Protein AF-A0A952I5L1-F1 (afdb_monomer_lite)

Foldseek 3Di:
DDDPDDPPAPQDWDDDPPDTDGDGDDDDDDDDPPPDDPVVLCVQPVPPPDVVVSLQSQLVVVCVVQVQAWDDDPQWIWGAAPVRDIDIDDADPVFQFDHKGWNDADPVQQWTWIWTDGPDDTWIWIARRHPRDIDTAQADWDADPVRQKIWGAHDDPDDPPGDGDIDIDGD

pLDDT: mean 84.55, std 15.31, range [37.19, 98.62]

Radius of gyration: 17.6 Å; chains: 1; bounding box: 40×46×44 Å

Secondary structure (DSSP, 8-state):
---S---S----EEE-SS-EEE-------PPPPSSS-HHHHHHHHTT---HHHHHHHHHHHHHHHHTTTEEEETTEEEEE-TTSPEEE----TTS---EEEEEEEETTTTEEEEEEE-SSSEEEEEEETTT--EEEESSEEEE-TTSS-EEEEE--SSS--S--EEEEE--

Structure (mmCIF, N/CA/C/O backbone):
data_AF-A0A952I5L1-F1
#
_entry.id   AF-A0A952I5L1-F1
#
loop_
_atom_site.group_PDB
_atom_site.id
_atom_site.type_symbol
_atom_site.label_atom_id
_atom_site.label_alt_id
_atom_site.label_comp_id
_atom_site.label_asym_id
_atom_site.label_entity_id
_atom_site.label_seq_id
_atom_site.pdbx_PDB_ins_code
_atom_site.Cartn_x
_atom_site.Cartn_y
_atom_site.Cartn_z
_atom_site.occupancy
_atom_site.B_iso_or_equiv
_atom_site.auth_seq_id
_atom_site.auth_comp_id
_atom_site.auth_asym_id
_atom_site.auth_atom_id
_atom_site.pdbx_PDB_model_num
ATOM 1 N N . MET A 1 1 ? 16.147 14.733 -24.340 1.00 44.88 1 MET A N 1
ATOM 2 C CA . MET A 1 1 ? 17.502 14.388 -23.858 1.00 44.88 1 MET A CA 1
ATOM 3 C C . MET A 1 1 ? 17.935 13.117 -24.586 1.00 44.88 1 MET A C 1
ATOM 5 O O . MET A 1 1 ? 17.220 12.127 -24.506 1.00 44.88 1 MET A O 1
ATOM 9 N N . LYS A 1 2 ? 18.994 13.163 -25.404 1.00 37.19 2 LYS A N 1
ATOM 10 C CA . LYS A 1 2 ? 19.463 11.999 -26.180 1.00 37.19 2 LYS A CA 1
ATOM 11 C C . LYS A 1 2 ? 20.204 11.069 -25.213 1.00 37.19 2 LYS A C 1
ATOM 13 O O . LYS A 1 2 ? 21.170 11.514 -24.599 1.00 37.19 2 LYS A O 1
ATOM 18 N N . ARG A 1 3 ? 19.748 9.825 -25.031 1.00 41.47 3 ARG A N 1
ATOM 19 C CA . ARG A 1 3 ? 20.517 8.832 -24.263 1.00 41.47 3 ARG A CA 1
ATOM 20 C C . ARG A 1 3 ? 21.828 8.580 -25.018 1.00 41.47 3 ARG A C 1
ATOM 22 O O . ARG A 1 3 ? 21.795 8.236 -26.194 1.00 41.47 3 ARG A O 1
ATOM 29 N N . LEU A 1 4 ? 22.963 8.830 -24.363 1.00 45.94 4 LEU A N 1
ATOM 30 C CA . LEU A 1 4 ? 24.313 8.671 -24.932 1.00 45.94 4 LEU A CA 1
ATOM 31 C C . LEU A 1 4 ? 24.735 7.198 -25.060 1.00 45.94 4 LEU A C 1
ATOM 33 O O . LEU A 1 4 ? 25.696 6.895 -25.758 1.00 45.94 4 LEU A O 1
ATOM 37 N N . VAL A 1 5 ? 23.997 6.292 -24.417 1.00 47.12 5 VAL A N 1
ATOM 38 C CA . VAL A 1 5 ? 24.179 4.843 -24.484 1.00 47.12 5 VAL A CA 1
ATOM 39 C C . VAL A 1 5 ? 22.793 4.210 -24.573 1.00 47.12 5 VAL A C 1
ATOM 41 O O . VAL A 1 5 ? 21.952 4.439 -23.701 1.00 47.12 5 VAL A O 1
ATOM 44 N N . GLU A 1 6 ? 22.548 3.421 -25.618 1.00 53.25 6 GLU A N 1
ATOM 45 C CA . GLU A 1 6 ? 21.465 2.439 -25.613 1.00 53.25 6 GLU A CA 1
ATOM 46 C C . GLU A 1 6 ? 22.073 1.090 -25.213 1.00 53.25 6 GLU A C 1
ATOM 48 O O . GLU A 1 6 ? 22.908 0.568 -25.955 1.00 53.25 6 GLU A O 1
ATOM 53 N N . PRO A 1 7 ? 21.745 0.533 -24.033 1.00 50.91 7 PRO A N 1
ATOM 54 C CA . PRO A 1 7 ? 22.222 -0.794 -23.673 1.00 50.91 7 PRO A CA 1
ATOM 55 C C . PRO A 1 7 ? 21.668 -1.809 -24.682 1.00 50.91 7 PRO A C 1
ATOM 57 O O . PRO A 1 7 ? 20.458 -2.008 -24.774 1.00 50.91 7 PRO A O 1
ATOM 60 N N . ALA A 1 8 ? 22.562 -2.426 -25.459 1.00 49.38 8 ALA A N 1
ATOM 61 C CA . ALA A 1 8 ? 22.203 -3.375 -26.515 1.00 49.38 8 ALA A CA 1
ATOM 62 C C . ALA A 1 8 ? 21.626 -4.694 -25.963 1.00 49.38 8 ALA A C 1
ATOM 64 O O . ALA A 1 8 ? 20.874 -5.375 -26.658 1.00 49.38 8 ALA A O 1
ATOM 65 N N . SER A 1 9 ? 21.920 -5.030 -24.703 1.00 48.03 9 SER A N 1
ATOM 66 C CA . SER A 1 9 ? 21.247 -6.083 -23.947 1.00 48.03 9 SER A CA 1
ATOM 67 C C . SER A 1 9 ? 21.186 -5.723 -22.461 1.00 48.03 9 SER A C 1
ATOM 69 O O . SER A 1 9 ? 22.122 -5.166 -21.889 1.00 48.03 9 SER A O 1
ATOM 71 N N . ILE A 1 10 ? 20.059 -6.043 -21.825 1.00 54.66 10 ILE A N 1
ATOM 72 C CA . ILE A 1 10 ? 20.023 -6.328 -20.390 1.00 54.66 10 ILE A CA 1
ATOM 73 C C . ILE A 1 10 ? 20.022 -7.853 -20.323 1.00 54.66 10 ILE A C 1
ATOM 75 O O . ILE A 1 10 ? 18.966 -8.475 -20.385 1.00 54.66 10 ILE A O 1
ATOM 79 N N . ASP A 1 11 ? 21.199 -8.477 -20.275 1.00 53.53 11 ASP A N 1
ATOM 80 C CA . ASP A 1 11 ? 21.329 -9.939 -20.166 1.00 53.53 11 ASP A CA 1
ATOM 81 C C . ASP A 1 11 ? 21.112 -10.416 -18.723 1.00 53.53 11 ASP A C 1
ATOM 83 O O . ASP A 1 11 ? 21.885 -11.185 -18.154 1.00 53.53 11 ASP A O 1
ATOM 87 N N . THR A 1 12 ? 20.035 -9.951 -18.091 1.00 66.19 12 THR A N 1
ATOM 88 C CA . THR A 1 12 ? 19.646 -10.414 -16.761 1.00 66.19 12 THR A CA 1
ATOM 89 C C . THR A 1 12 ? 18.564 -11.471 -16.916 1.00 66.19 12 THR A C 1
ATOM 91 O O . THR A 1 12 ? 17.363 -11.189 -16.915 1.00 66.19 12 THR A O 1
ATOM 94 N N . ILE A 1 13 ? 19.019 -12.712 -17.090 1.00 68.88 13 ILE A N 1
ATOM 95 C CA . ILE A 1 13 ? 18.188 -13.903 -16.935 1.00 68.88 13 ILE A CA 1
ATOM 96 C C . ILE A 1 13 ? 18.305 -14.353 -15.481 1.00 68.88 13 ILE A C 1
ATOM 98 O O . ILE A 1 13 ? 19.354 -14.824 -15.049 1.00 68.88 13 ILE A O 1
ATOM 102 N N . LEU A 1 14 ? 17.213 -14.247 -14.734 1.00 71.88 14 LEU A N 1
ATOM 103 C CA . LEU A 1 14 ? 17.124 -14.744 -13.366 1.00 71.88 14 LEU A CA 1
ATOM 104 C C . LEU A 1 14 ? 16.490 -16.125 -13.412 1.00 71.88 14 LEU A C 1
ATOM 106 O O . LEU A 1 14 ? 15.322 -16.275 -13.782 1.00 71.88 14 LEU A O 1
ATOM 110 N N . ARG A 1 15 ? 17.276 -17.140 -13.063 1.00 73.94 15 ARG A N 1
ATOM 111 C CA . ARG A 1 15 ? 16.816 -18.526 -13.010 1.00 73.94 15 ARG A CA 1
ATOM 112 C C . ARG A 1 15 ? 16.450 -18.876 -11.576 1.00 73.94 15 ARG A C 1
ATOM 114 O O . ARG A 1 15 ? 17.301 -18.869 -10.694 1.00 73.94 15 ARG A O 1
ATOM 121 N N . PHE A 1 16 ? 15.184 -19.198 -11.376 1.00 71.50 16 PHE A N 1
ATOM 122 C CA . PHE A 1 16 ? 14.660 -19.815 -10.166 1.00 71.50 16 PHE A CA 1
ATOM 123 C C . PHE A 1 16 ? 14.500 -21.318 -10.414 1.00 71.50 16 PHE A C 1
ATOM 125 O O . PHE A 1 16 ? 14.627 -21.787 -11.547 1.00 71.50 16 PHE A O 1
ATOM 132 N N . LYS A 1 17 ? 14.217 -22.085 -9.358 1.00 74.19 17 LYS A N 1
ATOM 133 C CA . LYS A 1 17 ? 14.076 -23.549 -9.434 1.00 74.19 17 LYS A CA 1
ATOM 134 C C . LYS A 1 17 ? 13.031 -23.996 -10.470 1.00 74.19 17 LYS A C 1
ATOM 136 O O . LYS A 1 17 ? 13.208 -25.029 -11.102 1.00 74.19 17 LYS A O 1
ATOM 141 N N . ASP A 1 18 ? 11.967 -23.218 -10.635 1.00 80.25 18 ASP A N 1
ATOM 142 C CA . ASP A 1 18 ? 10.781 -23.531 -11.437 1.00 80.25 18 ASP A CA 1
ATOM 143 C C . ASP A 1 18 ? 10.452 -22.467 -12.501 1.00 80.25 18 ASP A C 1
ATOM 145 O O . ASP A 1 18 ? 9.590 -22.686 -13.350 1.00 80.25 18 ASP A O 1
ATOM 149 N N . LYS A 1 19 ? 11.113 -21.302 -12.475 1.00 73.81 19 LYS A N 1
ATOM 150 C CA . LYS A 1 19 ? 10.777 -20.152 -13.330 1.00 73.81 19 LYS A CA 1
ATOM 151 C C . LYS A 1 19 ? 12.025 -19.441 -13.839 1.00 73.81 19 LYS A C 1
ATOM 153 O O . LYS A 1 19 ? 13.074 -19.441 -13.205 1.00 73.81 19 LY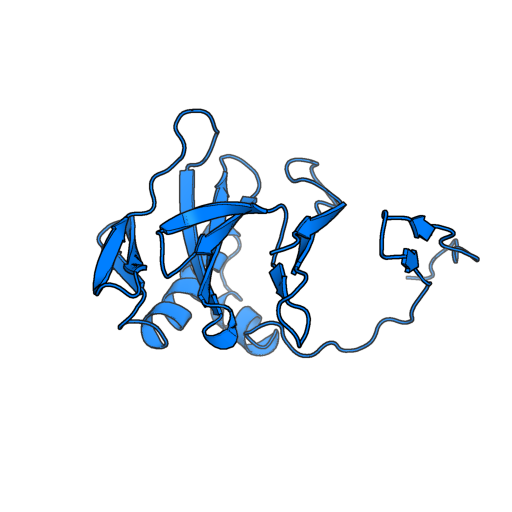S A O 1
ATOM 158 N N . THR A 1 20 ? 11.896 -18.776 -14.982 1.00 78.12 20 THR A N 1
ATOM 159 C CA . THR A 1 20 ? 12.928 -17.885 -15.522 1.00 78.12 20 THR A CA 1
ATOM 160 C C . THR A 1 20 ? 12.324 -16.504 -15.743 1.00 78.12 20 THR A C 1
ATOM 162 O O . THR A 1 20 ? 11.288 -16.391 -16.392 1.00 78.12 20 THR A O 1
ATOM 165 N N . ILE A 1 21 ? 12.958 -15.461 -15.206 1.00 76.19 21 ILE A N 1
ATOM 166 C CA . ILE A 1 21 ? 12.625 -14.064 -15.509 1.00 76.19 21 ILE A CA 1
ATOM 167 C C . ILE A 1 21 ? 13.683 -13.547 -16.473 1.00 76.19 21 ILE A C 1
ATOM 169 O O . ILE A 1 21 ? 14.875 -13.675 -16.205 1.00 76.19 21 ILE A O 1
ATOM 173 N N . GLN A 1 22 ? 13.252 -12.966 -17.587 1.00 77.88 22 GLN A N 1
ATOM 174 C CA . GLN A 1 22 ? 14.140 -12.324 -18.547 1.00 77.88 22 GLN A CA 1
ATOM 175 C C . GLN A 1 22 ? 13.775 -10.848 -18.638 1.00 77.88 22 GLN A C 1
ATOM 177 O O . GLN A 1 22 ? 12.670 -10.508 -19.060 1.00 77.88 22 GLN A O 1
ATOM 182 N N . LEU A 1 23 ? 14.712 -9.979 -18.268 1.00 75.50 23 LEU A N 1
ATOM 183 C CA . LEU A 1 23 ? 14.582 -8.552 -18.528 1.00 75.50 23 LEU A CA 1
ATOM 184 C C . LEU A 1 23 ? 14.945 -8.288 -19.992 1.00 75.50 23 LEU A C 1
ATOM 186 O O . LEU A 1 23 ? 15.924 -8.826 -20.503 1.00 75.50 23 LEU A O 1
ATOM 190 N N . LYS A 1 24 ? 14.137 -7.491 -20.689 1.00 72.38 24 LYS A N 1
ATOM 191 C CA . LYS A 1 24 ? 14.402 -7.080 -22.072 1.00 72.38 24 LYS A CA 1
ATOM 192 C C . LYS A 1 24 ? 14.277 -5.566 -22.167 1.00 72.38 24 LYS A C 1
ATOM 194 O O . LYS A 1 24 ? 13.358 -5.019 -21.556 1.00 72.38 24 LYS A O 1
ATOM 199 N N . PRO A 1 25 ? 15.144 -4.889 -22.938 1.00 72.81 25 PRO A N 1
ATOM 200 C CA . PRO A 1 25 ? 14.909 -3.501 -23.292 1.00 72.81 25 PRO A CA 1
ATOM 201 C C . PRO A 1 25 ? 13.513 -3.356 -23.905 1.00 72.81 25 PRO A C 1
ATOM 203 O O . PRO A 1 25 ? 13.153 -4.084 -24.832 1.00 72.81 25 PRO A O 1
ATOM 206 N N . SER A 1 26 ? 12.728 -2.424 -23.383 1.00 70.75 26 SER A N 1
ATOM 207 C CA . SER A 1 26 ? 11.432 -2.054 -23.939 1.00 70.75 26 SER A CA 1
ATOM 208 C C . SER A 1 26 ? 11.413 -0.561 -24.242 1.00 70.75 26 SER A C 1
ATOM 210 O O . SER A 1 26 ? 12.122 0.240 -23.625 1.00 70.75 26 SER A O 1
ATOM 212 N N . LYS A 1 27 ? 10.607 -0.175 -25.235 1.00 74.12 27 LYS A N 1
ATOM 213 C CA . LYS A 1 27 ? 10.232 1.231 -25.394 1.00 74.12 27 LYS A CA 1
ATOM 214 C C . LYS A 1 27 ? 9.344 1.614 -24.214 1.00 74.12 27 LYS A C 1
ATOM 216 O O . LYS A 1 27 ? 8.599 0.773 -23.718 1.00 74.12 27 LYS A O 1
ATOM 221 N N . SER A 1 28 ? 9.404 2.879 -23.803 1.00 70.75 28 SER A N 1
ATOM 222 C CA . SER A 1 28 ? 8.400 3.418 -22.885 1.00 70.75 28 SER A CA 1
ATOM 223 C C . SER A 1 28 ? 7.025 3.199 -23.512 1.00 70.75 28 SER A C 1
ATOM 225 O O . SER A 1 28 ? 6.786 3.659 -24.629 1.00 70.75 28 SER A O 1
ATOM 227 N N . SER A 1 29 ? 6.166 2.466 -22.821 1.00 67.62 29 SER A N 1
ATOM 228 C CA . SER A 1 29 ? 4.756 2.309 -23.154 1.00 67.62 29 SER A CA 1
ATOM 229 C C . SER A 1 29 ? 3.926 2.966 -22.066 1.00 67.62 29 SER A C 1
ATOM 231 O O . SER A 1 29 ? 4.361 3.029 -20.913 1.00 67.62 29 SER A O 1
ATOM 233 N N . ASP A 1 30 ? 2.734 3.423 -22.427 1.00 62.41 30 ASP A N 1
ATOM 234 C CA . ASP A 1 30 ? 1.726 3.735 -21.425 1.00 62.41 30 ASP A CA 1
ATOM 235 C C . ASP A 1 30 ? 1.357 2.431 -20.714 1.00 62.41 30 ASP A C 1
ATOM 237 O O . ASP A 1 30 ? 1.131 1.397 -21.348 1.00 62.41 30 ASP A O 1
ATOM 241 N N . PHE A 1 31 ? 1.389 2.467 -19.389 1.00 66.06 31 PHE A N 1
ATOM 242 C CA . PHE A 1 31 ? 0.891 1.389 -18.550 1.00 66.06 31 PHE A CA 1
ATOM 243 C C . PHE A 1 31 ? -0.469 1.804 -18.019 1.00 66.06 31 PHE A C 1
ATOM 245 O O . PHE A 1 31 ? -0.678 2.986 -17.718 1.00 66.06 31 PHE A O 1
ATOM 252 N N . ASP A 1 32 ? -1.367 0.832 -17.870 1.00 67.88 32 ASP A N 1
ATOM 253 C CA . ASP A 1 32 ? -2.607 1.072 -17.150 1.00 67.88 32 ASP A CA 1
ATOM 254 C C . ASP A 1 32 ? -2.276 1.649 -15.769 1.00 67.88 32 ASP A C 1
ATOM 256 O O . ASP A 1 32 ? -1.316 1.208 -15.117 1.00 67.88 32 ASP A O 1
ATOM 260 N N . PRO A 1 33 ? -3.021 2.667 -15.313 1.00 71.50 33 PRO A N 1
ATOM 261 C CA . PRO A 1 33 ? -2.768 3.224 -14.006 1.00 71.50 33 PRO A CA 1
ATOM 262 C C . PRO A 1 33 ? -2.933 2.147 -12.942 1.00 71.50 33 PRO A C 1
ATOM 264 O O . PRO A 1 33 ? -3.928 1.433 -12.937 1.00 71.50 33 PRO A O 1
ATOM 267 N N . TYR A 1 34 ? -1.966 2.063 -12.030 1.00 80.00 34 TYR A 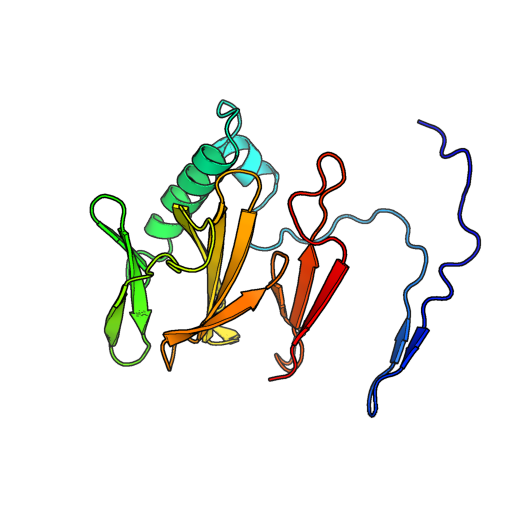N 1
ATOM 268 C CA . TYR A 1 34 ? -1.889 0.998 -11.031 1.00 80.00 34 TYR A CA 1
ATOM 269 C C . TYR A 1 34 ? -3.219 0.770 -10.287 1.00 80.00 34 TYR A C 1
ATOM 271 O O . TYR A 1 34 ? -3.828 -0.283 -10.417 1.00 80.00 34 TYR A O 1
ATOM 279 N N . HIS A 1 35 ? -3.696 1.770 -9.541 1.00 84.38 35 HIS A N 1
ATOM 280 C CA . HIS A 1 35 ? -5.058 1.775 -8.981 1.00 84.38 35 HIS A CA 1
ATOM 281 C C . HIS A 1 35 ? -5.721 3.166 -8.987 1.00 84.38 35 HIS A C 1
ATOM 283 O O . HIS A 1 35 ? -6.926 3.273 -8.759 1.00 84.38 35 HIS A O 1
ATOM 289 N N . LEU A 1 36 ? -4.960 4.232 -9.269 1.00 89.38 36 LEU A N 1
ATOM 290 C CA . LEU A 1 36 ? -5.447 5.587 -9.548 1.00 89.38 36 LEU A CA 1
ATOM 291 C C . LEU A 1 36 ? -4.741 6.113 -10.799 1.00 89.38 36 LEU A C 1
ATOM 293 O O . LEU A 1 36 ? -3.564 5.813 -11.005 1.00 89.38 36 LEU A O 1
ATOM 297 N N . SER A 1 37 ? -5.437 6.923 -11.602 1.00 89.25 37 SER A N 1
ATOM 298 C CA . SER A 1 37 ? -4.827 7.607 -12.745 1.00 89.25 37 SER A CA 1
ATOM 299 C C . SER A 1 37 ? -3.772 8.617 -12.294 1.00 89.25 37 SER A C 1
ATOM 301 O O . SER A 1 37 ? -3.907 9.252 -11.246 1.00 89.25 37 SER A O 1
ATOM 303 N N . ASN A 1 38 ? -2.732 8.808 -13.111 1.00 87.38 38 ASN A N 1
ATOM 304 C CA . ASN A 1 38 ? -1.732 9.850 -12.864 1.00 87.38 38 ASN A CA 1
ATOM 305 C C . ASN A 1 38 ? -2.376 11.243 -12.820 1.00 87.38 38 ASN A C 1
ATOM 307 O O . ASN A 1 38 ? -1.974 12.076 -12.018 1.00 87.38 38 ASN A O 1
ATOM 311 N N . GLU A 1 39 ? -3.409 11.481 -13.630 1.00 91.94 39 GLU A N 1
ATOM 312 C CA . GLU A 1 39 ? -4.196 12.719 -13.613 1.00 91.94 39 GLU A CA 1
ATOM 313 C C . GLU A 1 39 ? -4.851 12.960 -12.250 1.00 91.94 39 GLU A C 1
ATOM 315 O O . GLU A 1 39 ? -4.737 14.053 -11.698 1.00 91.94 39 GLU A O 1
ATOM 320 N N . LEU A 1 40 ? -5.477 11.930 -11.669 1.00 93.62 40 LEU A N 1
ATOM 321 C CA . LEU A 1 40 ? -6.092 12.025 -10.350 1.00 93.62 40 LEU A CA 1
ATOM 322 C C . LEU A 1 40 ? -5.038 12.209 -9.256 1.00 93.62 40 LEU A C 1
ATOM 324 O O . LEU A 1 40 ? -5.212 13.055 -8.384 1.00 93.62 40 LEU A O 1
ATOM 328 N N . ILE A 1 41 ? -3.932 11.462 -9.303 1.00 92.75 41 ILE A N 1
ATOM 329 C CA . ILE A 1 41 ? -2.826 11.631 -8.349 1.00 92.75 41 ILE A CA 1
ATOM 330 C C . ILE A 1 41 ? -2.285 13.063 -8.415 1.00 92.75 41 ILE A C 1
ATOM 332 O O . ILE A 1 41 ? -2.112 13.699 -7.375 1.00 92.75 41 ILE A O 1
ATOM 336 N N . ASN A 1 42 ? -2.059 13.592 -9.618 1.00 92.94 42 ASN A N 1
ATOM 337 C CA . ASN A 1 42 ? -1.592 14.960 -9.815 1.00 92.94 42 ASN A CA 1
ATOM 338 C C . ASN A 1 42 ? -2.599 15.964 -9.254 1.00 92.94 42 ASN A C 1
ATOM 340 O O . ASN A 1 42 ? -2.214 16.818 -8.467 1.00 92.94 42 ASN A O 1
ATOM 344 N N . PHE A 1 43 ? -3.887 15.811 -9.563 1.00 96.31 43 PHE A N 1
ATOM 345 C CA . PHE A 1 43 ? -4.942 16.665 -9.018 1.00 96.31 43 PHE A CA 1
ATOM 346 C C . PHE A 1 43 ? -4.968 16.663 -7.481 1.00 96.31 43 PHE A C 1
ATOM 348 O O . PHE A 1 43 ? -5.038 17.720 -6.859 1.00 96.31 43 PHE A O 1
ATOM 355 N N . LEU A 1 44 ? -4.857 15.489 -6.851 1.00 96.31 44 LEU A N 1
ATOM 356 C CA . LEU A 1 44 ? -4.862 15.357 -5.390 1.00 96.31 44 LEU A CA 1
ATOM 357 C C . LEU A 1 44 ? -3.610 15.946 -4.720 1.00 96.31 44 LEU A C 1
ATOM 359 O O . LEU A 1 44 ? -3.632 16.204 -3.517 1.00 96.31 44 LEU A O 1
ATOM 363 N N . THR A 1 45 ? -2.509 16.115 -5.459 1.00 96.44 45 THR A N 1
ATOM 364 C CA . THR A 1 45 ? -1.184 16.399 -4.879 1.00 96.44 45 THR A CA 1
ATOM 365 C C . THR A 1 45 ? -0.477 17.629 -5.451 1.00 96.44 45 THR A C 1
ATOM 367 O O . THR A 1 45 ? 0.632 17.932 -5.007 1.00 96.44 45 THR A O 1
ATOM 370 N N . GLN A 1 46 ? -1.105 18.349 -6.387 1.00 95.06 46 GLN A N 1
ATOM 371 C CA . GLN A 1 46 ? -0.509 19.447 -7.162 1.00 95.06 46 GLN A CA 1
ATOM 372 C C . GLN A 1 46 ? 0.129 20.550 -6.300 1.00 95.06 46 GLN A C 1
ATOM 374 O O . GLN A 1 46 ? 1.193 21.050 -6.649 1.00 95.06 46 GLN A O 1
ATOM 379 N N . ASP A 1 47 ? -0.466 20.866 -5.147 1.00 95.62 47 ASP A N 1
ATOM 380 C CA . ASP A 1 47 ? -0.037 21.963 -4.265 1.00 95.62 47 ASP A CA 1
ATOM 381 C C . ASP A 1 47 ? 0.759 21.468 -3.041 1.00 95.62 47 ASP A C 1
ATOM 383 O O . ASP A 1 47 ? 0.984 22.198 -2.073 1.00 95.62 47 ASP A O 1
ATOM 387 N N . ILE A 1 48 ? 1.171 20.198 -3.042 1.00 95.62 48 ILE A N 1
ATOM 388 C CA . ILE A 1 48 ? 1.828 19.554 -1.906 1.00 95.62 48 ILE A CA 1
ATOM 389 C C . ILE A 1 48 ? 3.263 19.212 -2.294 1.00 95.62 48 ILE A C 1
ATOM 391 O O . ILE A 1 48 ? 3.489 18.344 -3.121 1.00 95.62 48 ILE A O 1
ATOM 395 N N . ASN A 1 49 ? 4.258 19.815 -1.645 1.00 91.69 49 ASN A N 1
ATOM 396 C CA . ASN A 1 49 ? 5.666 19.497 -1.935 1.00 91.69 49 ASN A CA 1
ATOM 397 C C . ASN A 1 49 ? 6.214 18.329 -1.102 1.00 91.69 49 ASN A C 1
ATOM 399 O O . ASN A 1 49 ? 7.152 17.654 -1.512 1.00 91.69 49 ASN A O 1
ATOM 403 N N . ASN A 1 50 ? 5.623 18.055 0.061 1.00 92.38 50 ASN A N 1
ATOM 404 C CA . ASN A 1 50 ? 6.079 16.991 0.950 1.00 92.38 50 ASN A CA 1
ATOM 405 C C . ASN A 1 50 ? 5.454 15.636 0.566 1.00 92.38 50 ASN A C 1
ATOM 407 O O . ASN A 1 50 ? 4.232 15.497 0.570 1.00 92.38 50 ASN A O 1
ATOM 411 N N . VAL A 1 51 ? 6.286 14.630 0.276 1.00 89.94 51 VAL A N 1
ATOM 412 C CA . VAL A 1 51 ? 5.846 13.307 -0.215 1.00 89.94 51 VAL A CA 1
ATOM 413 C C . VAL A 1 51 ? 4.933 12.583 0.779 1.00 89.94 51 VAL A C 1
ATOM 415 O O . VAL A 1 51 ? 3.939 11.988 0.370 1.00 89.94 51 VAL A O 1
ATOM 418 N N . TYR A 1 52 ? 5.200 12.688 2.082 1.00 92.56 52 TYR A N 1
ATOM 419 C CA . TYR A 1 52 ? 4.319 12.115 3.101 1.00 92.56 52 TYR A CA 1
ATOM 420 C C . TYR A 1 52 ? 2.934 12.780 3.097 1.00 92.56 52 TYR A C 1
ATOM 422 O O . TYR A 1 52 ? 1.906 12.109 3.089 1.00 92.56 52 TYR A O 1
ATOM 430 N N . ARG A 1 53 ? 2.869 14.111 2.994 1.00 95.44 53 ARG A N 1
ATOM 431 C CA . ARG A 1 53 ? 1.584 14.814 2.854 1.00 95.44 53 ARG A CA 1
ATOM 432 C C . ARG A 1 53 ? 0.853 14.438 1.562 1.00 95.44 53 ARG A C 1
ATOM 434 O O . ARG A 1 53 ? -0.373 14.371 1.575 1.00 95.44 53 ARG A O 1
ATOM 441 N N . LYS A 1 54 ? 1.575 14.150 0.470 1.00 95.69 54 LYS A N 1
ATOM 442 C CA . LYS A 1 54 ? 0.966 13.612 -0.758 1.00 95.69 54 LYS A CA 1
ATOM 443 C C . LYS A 1 54 ? 0.319 12.253 -0.501 1.00 95.69 54 LYS A C 1
ATOM 445 O O . LYS A 1 54 ? -0.805 12.032 -0.943 1.00 95.69 54 LYS A O 1
ATOM 450 N N . SER A 1 55 ? 0.994 11.360 0.230 1.00 95.25 55 SER A N 1
ATOM 451 C CA . SER A 1 55 ? 0.438 10.037 0.532 1.00 95.25 55 SER A CA 1
ATOM 452 C C . SER A 1 55 ? -0.807 10.121 1.416 1.00 95.25 55 SER A C 1
ATOM 454 O O . SER A 1 55 ? -1.766 9.399 1.165 1.00 95.25 55 SER A O 1
ATOM 456 N N . LEU A 1 56 ? -0.858 11.059 2.367 1.00 96.81 56 LEU A N 1
ATOM 457 C CA . LEU A 1 56 ? -2.067 11.329 3.156 1.00 96.81 56 LEU A CA 1
ATOM 458 C C . LEU A 1 56 ? -3.224 11.892 2.313 1.00 96.81 56 LEU A C 1
ATOM 460 O O . LEU A 1 56 ? -4.379 11.545 2.549 1.00 96.81 56 LEU A O 1
ATOM 464 N N . ALA A 1 57 ? -2.945 12.737 1.315 1.00 97.19 57 ALA A N 1
ATOM 465 C CA . ALA A 1 57 ? -3.980 13.240 0.406 1.00 97.19 57 ALA A CA 1
ATOM 466 C C . ALA A 1 57 ? -4.587 12.112 -0.449 1.00 97.19 57 ALA A C 1
ATOM 468 O O . ALA A 1 57 ? -5.809 12.031 -0.600 1.00 97.19 57 ALA A O 1
ATOM 469 N N . ILE A 1 58 ? -3.739 11.208 -0.951 1.00 96.75 58 ILE A N 1
ATOM 470 C CA . ILE A 1 58 ? -4.165 9.996 -1.665 1.00 96.75 58 ILE A CA 1
ATOM 471 C C . ILE A 1 58 ? -4.984 9.093 -0.738 1.00 96.75 58 ILE A C 1
ATOM 473 O O . ILE A 1 58 ? -6.087 8.684 -1.100 1.00 96.75 58 ILE A O 1
ATOM 477 N N . GLU A 1 59 ? -4.500 8.834 0.476 1.00 97.69 59 GLU A N 1
ATOM 478 C CA . GLU A 1 59 ? -5.235 8.060 1.475 1.00 97.69 59 GLU A CA 1
ATOM 479 C C . GLU A 1 59 ? -6.615 8.670 1.748 1.00 97.69 59 GLU A C 1
ATOM 481 O O . GLU A 1 59 ? -7.604 7.948 1.765 1.00 97.69 59 GLU A O 1
ATOM 486 N N . GLY A 1 60 ? -6.721 9.990 1.914 1.00 97.56 60 GLY A N 1
ATOM 487 C CA . GLY A 1 60 ? -7.999 10.658 2.165 1.00 97.56 60 GLY A CA 1
ATOM 488 C C . GLY A 1 60 ? -9.035 10.426 1.059 1.00 97.56 60 GLY A C 1
ATOM 489 O O . GLY A 1 60 ? -10.231 10.328 1.341 1.00 97.56 60 GLY A O 1
ATOM 490 N N . TYR A 1 61 ? -8.596 10.294 -0.195 1.00 97.56 61 TYR A N 1
ATOM 491 C CA . TYR A 1 61 ? -9.459 9.854 -1.293 1.00 97.56 61 TYR A CA 1
ATOM 492 C C . TYR A 1 61 ? -9.855 8.378 -1.131 1.00 97.56 61 TYR A C 1
ATOM 494 O O . TYR A 1 61 ? -11.034 8.029 -1.218 1.00 97.56 61 TYR A O 1
ATOM 502 N N . GLN A 1 62 ? -8.890 7.516 -0.823 1.00 97.56 62 GLN A N 1
ATOM 503 C CA . GLN A 1 62 ? -9.097 6.073 -0.716 1.00 97.56 62 GLN A CA 1
ATOM 504 C C . GLN A 1 62 ? -9.947 5.673 0.494 1.00 97.56 62 GLN A C 1
ATOM 506 O O . GLN A 1 62 ? -10.763 4.765 0.381 1.00 97.56 62 GLN A O 1
ATOM 511 N N . LEU A 1 63 ? -9.863 6.384 1.618 1.00 97.62 63 LEU A N 1
ATOM 512 C CA . LEU A 1 63 ? -10.723 6.179 2.787 1.00 97.62 63 LEU A CA 1
ATOM 513 C C . LEU A 1 63 ? -12.200 6.439 2.469 1.00 97.62 63 LEU A C 1
ATOM 515 O O . LEU A 1 63 ? -13.069 5.785 3.034 1.00 97.62 63 LEU A O 1
ATOM 519 N N . LYS A 1 64 ? -12.512 7.339 1.527 1.00 97.44 64 LYS A N 1
ATOM 520 C CA . LYS A 1 64 ? -13.898 7.527 1.063 1.00 97.44 64 LYS A CA 1
ATOM 521 C C . LYS A 1 64 ? -14.387 6.317 0.268 1.00 97.44 64 LYS A C 1
ATOM 523 O O . LYS A 1 64 ? -15.545 5.937 0.394 1.00 97.44 64 LYS A O 1
ATOM 528 N N . LYS A 1 65 ? -13.504 5.704 -0.528 1.00 96.75 65 LYS A N 1
ATOM 529 C CA . LYS A 1 65 ? -13.803 4.511 -1.336 1.00 96.75 65 LYS A CA 1
ATOM 530 C C . LYS A 1 65 ? -13.872 3.232 -0.491 1.00 96.75 65 LYS A C 1
ATOM 532 O O . LYS A 1 65 ? -14.714 2.380 -0.744 1.00 96.75 65 LYS A O 1
ATOM 537 N N . PHE A 1 66 ? -13.014 3.113 0.519 1.00 98.06 66 PHE A N 1
ATOM 538 C CA . PHE A 1 66 ? -12.808 1.898 1.312 1.00 98.06 66 PHE A CA 1
ATOM 539 C C . PHE A 1 66 ? -13.178 2.061 2.794 1.00 98.06 66 PHE A C 1
ATOM 541 O O . PHE A 1 66 ? -12.727 1.277 3.625 1.00 98.06 66 PHE A O 1
ATOM 548 N N . GLY A 1 67 ? -14.012 3.041 3.150 1.00 97.06 67 GLY A N 1
ATOM 549 C CA . GLY A 1 67 ? -14.303 3.402 4.548 1.00 97.06 67 GLY A CA 1
ATOM 550 C C . GLY A 1 67 ? -14.923 2.292 5.407 1.00 97.06 67 GLY A C 1
ATOM 551 O O . GLY A 1 67 ? -14.868 2.344 6.632 1.00 97.06 67 GLY A O 1
ATOM 552 N N . THR A 1 68 ? -15.488 1.252 4.790 1.00 97.69 68 THR A N 1
ATOM 553 C CA . THR A 1 68 ? -15.984 0.055 5.495 1.00 97.69 68 THR A CA 1
ATOM 554 C C . THR A 1 68 ? -14.876 -0.930 5.878 1.00 97.69 68 THR A C 1
ATOM 556 O O . THR A 1 68 ? -15.099 -1.797 6.726 1.00 97.69 68 THR A O 1
ATOM 559 N N . ARG A 1 69 ? -13.696 -0.803 5.259 1.00 98.25 69 ARG A N 1
ATOM 560 C CA . ARG A 1 69 ? -12.520 -1.662 5.441 1.00 98.25 69 ARG A CA 1
ATOM 561 C C . ARG A 1 69 ? -11.331 -0.941 6.059 1.00 98.25 69 ARG A C 1
ATOM 563 O O . ARG A 1 69 ? -10.490 -1.600 6.651 1.00 98.25 69 ARG A O 1
ATOM 570 N N . VAL A 1 70 ? -11.229 0.375 5.925 1.00 98.44 70 VAL A N 1
ATOM 571 C CA . VAL A 1 70 ? -10.093 1.146 6.437 1.00 98.44 70 VAL A CA 1
ATOM 572 C C . VAL A 1 70 ? -10.602 2.425 7.074 1.00 98.44 70 VAL A C 1
ATOM 574 O O . VAL A 1 70 ? -11.478 3.093 6.527 1.00 98.44 70 VAL A O 1
ATOM 577 N N . LYS A 1 71 ? -10.038 2.779 8.225 1.00 98.00 71 LYS A N 1
ATOM 578 C CA . LYS A 1 71 ? -10.312 4.045 8.899 1.00 98.00 71 LYS A CA 1
ATOM 579 C C . LYS A 1 71 ? -9.034 4.620 9.490 1.00 98.00 71 LYS A C 1
ATOM 581 O O . LYS A 1 71 ? -8.126 3.885 9.875 1.00 98.00 71 LYS A O 1
ATOM 586 N N . ARG A 1 72 ? -8.996 5.944 9.589 1.00 97.50 72 ARG A N 1
ATOM 587 C CA . ARG A 1 72 ? -7.988 6.670 10.355 1.00 97.50 72 ARG A CA 1
ATOM 588 C C . ARG A 1 72 ? -8.658 7.322 11.551 1.00 97.50 72 ARG A C 1
ATOM 590 O O . ARG A 1 72 ? -9.658 8.016 11.386 1.00 97.50 72 ARG A O 1
ATOM 597 N N . GLU A 1 73 ? -8.091 7.115 12.729 1.00 95.75 73 GLU A N 1
ATOM 598 C CA . GLU A 1 73 ? -8.526 7.761 13.967 1.00 95.75 73 GLU A CA 1
ATOM 599 C C . GLU A 1 73 ? -7.313 8.461 14.579 1.00 95.75 73 GLU A C 1
ATOM 601 O O . GLU A 1 73 ? -6.265 7.852 14.785 1.00 95.75 73 GLU A O 1
ATOM 606 N N . ASN A 1 74 ? -7.424 9.772 14.806 1.00 88.38 74 ASN A N 1
ATOM 607 C CA . ASN A 1 74 ? -6.297 10.637 15.161 1.00 88.38 74 ASN A CA 1
ATOM 608 C C . ASN A 1 74 ? -5.149 10.523 14.136 1.00 88.38 74 ASN A C 1
ATOM 610 O O . ASN A 1 74 ? -5.261 11.045 13.028 1.00 88.38 74 ASN A O 1
ATOM 614 N N . ASN A 1 75 ? -4.068 9.820 14.480 1.00 89.12 75 ASN A N 1
ATOM 615 C CA . ASN A 1 75 ? -2.922 9.574 13.604 1.00 89.12 75 ASN A CA 1
ATOM 616 C C . ASN A 1 75 ? -2.667 8.075 13.360 1.00 89.12 75 ASN A C 1
ATOM 618 O O . ASN A 1 75 ? -1.647 7.698 12.789 1.00 89.12 75 ASN A O 1
ATOM 622 N N . GLU A 1 76 ? -3.600 7.220 13.767 1.00 95.12 76 GLU A N 1
ATOM 623 C CA . GLU A 1 76 ? -3.475 5.769 13.703 1.00 95.12 76 GLU A CA 1
ATOM 624 C C . GLU A 1 76 ? -4.322 5.218 12.557 1.00 95.12 76 GLU A C 1
ATOM 626 O O . GLU A 1 76 ? -5.440 5.677 12.301 1.00 95.12 76 GLU A O 1
ATOM 631 N N . LEU A 1 77 ? -3.767 4.240 11.844 1.00 98.19 77 LEU A N 1
ATOM 632 C CA . LEU A 1 77 ? -4.417 3.597 10.712 1.00 98.19 77 LEU A CA 1
ATOM 633 C C . LEU A 1 77 ? -4.938 2.226 11.139 1.00 98.19 77 LEU A C 1
ATOM 635 O O . LEU A 1 77 ? -4.178 1.390 11.630 1.00 98.19 77 LEU A O 1
ATOM 639 N N . PHE A 1 78 ? -6.226 1.995 10.910 1.00 98.56 78 PHE A N 1
ATOM 640 C CA . PHE A 1 78 ? -6.888 0.733 11.199 1.00 98.56 78 PHE A CA 1
ATOM 641 C C . PHE A 1 78 ? -7.419 0.127 9.908 1.00 98.56 78 PHE A C 1
ATOM 643 O O . PHE A 1 78 ? -8.085 0.798 9.116 1.00 98.56 78 PHE A O 1
ATOM 650 N N . ILE A 1 79 ? -7.174 -1.164 9.732 1.00 98.62 79 ILE A N 1
ATOM 651 C CA . ILE A 1 79 ? -7.748 -1.976 8.660 1.00 98.62 79 ILE A CA 1
ATOM 652 C C . ILE A 1 79 ? -8.689 -3.009 9.274 1.00 98.62 79 ILE A C 1
ATOM 654 O O . ILE A 1 79 ? -8.490 -3.455 10.402 1.00 98.62 79 ILE A O 1
ATOM 658 N N . LYS A 1 80 ? -9.725 -3.394 8.544 1.00 98.62 80 LYS A N 1
ATOM 659 C CA . LYS A 1 80 ? -10.671 -4.418 8.964 1.00 98.62 80 LYS A CA 1
ATOM 660 C C . LYS A 1 80 ? -10.217 -5.764 8.422 1.00 98.62 80 LYS A C 1
ATOM 662 O O . LYS A 1 80 ? -10.048 -5.912 7.212 1.00 98.62 80 LYS A O 1
ATOM 667 N N . LEU A 1 81 ? -10.007 -6.735 9.293 1.00 98.50 81 LEU A N 1
ATOM 668 C CA . LEU A 1 81 ? -9.752 -8.106 8.875 1.00 98.50 81 LEU A CA 1
ATOM 669 C C . LEU A 1 81 ? -11.059 -8.767 8.420 1.00 98.50 81 LEU A C 1
ATOM 671 O O . LEU A 1 81 ? -12.157 -8.280 8.707 1.00 98.50 81 LEU A O 1
ATOM 675 N N . ASP A 1 82 ? -10.948 -9.869 7.687 1.00 98.12 82 ASP A N 1
ATOM 676 C CA . ASP A 1 82 ? -12.101 -10.580 7.125 1.00 98.12 82 ASP A CA 1
ATOM 677 C C . ASP A 1 82 ? -12.986 -11.221 8.212 1.00 98.12 82 ASP A C 1
ATOM 679 O O . ASP A 1 82 ? -14.172 -11.454 7.985 1.00 98.12 82 ASP A O 1
ATOM 683 N N . ASP A 1 83 ? -12.449 -11.437 9.417 1.00 97.38 83 ASP A N 1
ATOM 684 C CA . ASP A 1 83 ? -13.215 -11.840 10.606 1.00 97.38 83 ASP A CA 1
ATOM 685 C C . ASP A 1 83 ? -14.039 -10.687 11.224 1.00 97.38 83 ASP A C 1
ATOM 687 O O . ASP A 1 83 ? -14.827 -10.892 12.147 1.00 97.38 83 ASP A O 1
ATOM 691 N N . GLY A 1 84 ? -13.881 -9.470 10.698 1.00 97.75 84 GLY A N 1
ATOM 692 C CA . GLY A 1 84 ? -14.567 -8.259 11.125 1.00 97.75 84 GLY A CA 1
ATOM 693 C C . GLY A 1 84 ? -13.831 -7.436 12.183 1.00 97.75 84 GLY A C 1
ATOM 694 O O . GLY A 1 84 ? -14.272 -6.314 12.458 1.00 97.75 84 GLY A O 1
ATOM 695 N N . ASN A 1 85 ? -12.725 -7.937 12.739 1.00 98.00 85 ASN A N 1
ATOM 696 C CA . ASN A 1 85 ? -11.931 -7.231 13.738 1.00 98.00 85 ASN A CA 1
ATOM 697 C C . ASN A 1 85 ? -11.145 -6.074 13.114 1.00 98.00 85 ASN A C 1
ATOM 699 O O . ASN A 1 85 ? -10.697 -6.131 11.969 1.00 98.00 85 ASN A O 1
ATOM 703 N N . TRP A 1 86 ? -10.954 -5.007 13.889 1.00 98.38 86 TRP A N 1
ATOM 704 C CA . TRP A 1 86 ? -10.091 -3.896 13.497 1.00 98.38 86 TRP A CA 1
ATOM 705 C C . TRP A 1 86 ? -8.657 -4.173 13.939 1.00 98.38 86 TRP A C 1
ATOM 707 O O . TRP A 1 86 ? -8.384 -4.318 15.128 1.00 98.38 86 TRP A O 1
ATOM 717 N N . PHE A 1 87 ? -7.746 -4.212 12.975 1.00 98.00 87 PHE A N 1
ATOM 718 C CA . PHE A 1 87 ? -6.314 -4.338 13.182 1.00 98.00 87 PHE A CA 1
ATOM 719 C C . PHE A 1 87 ? -5.655 -2.963 13.072 1.00 98.00 87 PHE A C 1
ATOM 721 O O . PHE A 1 87 ? -5.772 -2.286 12.048 1.00 98.00 87 PHE A O 1
ATOM 728 N N . GLN A 1 88 ? -4.967 -2.549 14.134 1.00 97.75 88 GLN A N 1
ATOM 729 C CA . GLN A 1 88 ? -4.215 -1.300 14.170 1.00 97.75 88 GLN A CA 1
ATOM 730 C C . GLN A 1 88 ? -2.803 -1.515 13.631 1.00 97.75 88 GLN A C 1
ATOM 732 O O . GLN A 1 88 ? -2.076 -2.385 14.110 1.00 97.75 88 GLN A O 1
ATOM 737 N N . LEU A 1 89 ? -2.385 -0.679 12.683 1.00 96.81 89 LEU A N 1
ATOM 738 C CA . LEU A 1 89 ? -1.005 -0.671 12.214 1.00 96.81 89 LEU A CA 1
ATOM 739 C C . LEU A 1 89 ? -0.109 0.071 13.204 1.00 96.81 89 LEU A C 1
ATOM 741 O O . LEU A 1 89 ? -0.253 1.277 13.402 1.00 96.81 89 LEU A O 1
ATOM 745 N N . GLN A 1 90 ? 0.822 -0.671 13.800 1.00 95.19 90 GLN A N 1
ATOM 746 C CA . GLN A 1 90 ? 1.847 -0.156 14.704 1.00 95.19 90 GLN A CA 1
ATOM 747 C C . GLN A 1 90 ? 3.148 0.102 13.946 1.00 95.19 90 GLN A C 1
ATOM 749 O O . GLN A 1 90 ? 3.516 -0.666 13.052 1.00 95.19 90 GLN A O 1
ATOM 754 N N . ASN A 1 91 ? 3.853 1.167 14.324 1.00 93.31 91 ASN A N 1
ATOM 755 C CA . ASN A 1 91 ? 5.229 1.392 13.880 1.00 93.31 91 ASN A CA 1
ATOM 756 C C . ASN A 1 91 ? 6.133 0.319 14.489 1.00 93.31 91 ASN A C 1
ATOM 758 O O . ASN A 1 91 ? 5.976 -0.039 15.657 1.00 93.31 91 ASN A O 1
ATOM 762 N N . ASN A 1 92 ? 7.076 -0.194 13.703 1.00 89.88 92 ASN A N 1
ATOM 763 C CA . ASN A 1 92 ? 8.080 -1.118 14.207 1.00 89.88 92 ASN A CA 1
ATOM 764 C C . ASN A 1 92 ? 9.141 -0.348 15.027 1.00 89.88 92 ASN A C 1
ATOM 766 O O . ASN A 1 92 ? 9.875 0.450 14.437 1.00 89.88 92 ASN A O 1
ATOM 770 N N . PRO A 1 93 ? 9.259 -0.587 16.352 1.00 87.31 93 PRO A N 1
ATOM 771 C CA . PRO A 1 93 ? 10.178 0.152 17.223 1.00 87.31 93 PRO A CA 1
ATOM 772 C C . PRO A 1 93 ? 11.660 -0.110 16.919 1.00 87.31 93 PRO A C 1
ATOM 774 O O . PRO A 1 93 ? 12.506 0.690 17.307 1.00 87.31 93 PRO A O 1
ATOM 777 N N . ASP A 1 94 ? 11.970 -1.198 16.211 1.00 89.19 94 ASP A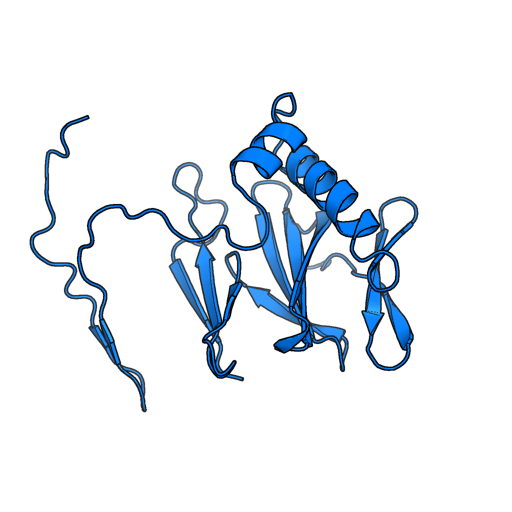 N 1
ATOM 778 C CA . ASP A 1 94 ? 13.333 -1.572 15.820 1.00 89.19 94 ASP A CA 1
ATOM 779 C C . ASP A 1 94 ? 13.737 -0.984 14.453 1.00 89.19 94 ASP A C 1
ATOM 781 O O . ASP A 1 94 ? 14.734 -1.383 13.851 1.00 89.19 94 ASP A O 1
ATOM 785 N N . SER A 1 95 ? 12.945 -0.047 13.929 1.00 87.12 95 SER A N 1
ATOM 786 C CA . SER A 1 95 ? 13.160 0.630 12.648 1.00 87.12 95 SER A CA 1
ATOM 787 C C . SER A 1 95 ? 12.870 2.127 12.775 1.00 87.12 95 SER A C 1
ATOM 789 O O . SER A 1 95 ? 12.358 2.570 13.799 1.00 87.12 95 SER A O 1
ATOM 791 N N . ASP A 1 96 ? 13.152 2.918 11.738 1.00 88.38 96 ASP A N 1
ATOM 792 C CA . ASP A 1 96 ? 12.847 4.360 11.750 1.00 88.38 96 ASP A CA 1
ATOM 793 C C . ASP A 1 96 ? 11.379 4.688 11.367 1.00 88.38 96 ASP A C 1
ATOM 795 O O . ASP A 1 96 ? 11.027 5.844 11.115 1.00 88.38 96 ASP A O 1
ATOM 799 N N . GLU A 1 97 ? 10.511 3.671 11.312 1.00 93.00 97 GLU A N 1
ATOM 800 C CA . GLU A 1 97 ? 9.111 3.819 10.931 1.00 93.00 97 GLU A CA 1
ATOM 801 C C . GLU A 1 97 ? 8.380 4.869 11.772 1.00 93.00 97 GLU A C 1
ATOM 803 O O . GLU A 1 97 ? 8.207 4.741 12.983 1.00 93.00 97 GLU A O 1
ATOM 808 N N . ASN A 1 98 ? 7.870 5.889 11.087 1.00 92.81 98 ASN A N 1
ATOM 809 C CA . ASN A 1 98 ? 7.233 7.041 11.708 1.00 92.81 98 ASN A CA 1
ATOM 810 C C . ASN A 1 98 ? 5.732 7.112 11.436 1.00 92.81 98 ASN A C 1
ATOM 812 O O . ASN A 1 98 ? 4.980 7.596 12.285 1.00 92.81 98 ASN A O 1
ATOM 816 N N . ALA A 1 99 ? 5.266 6.641 10.278 1.00 94.81 99 ALA A N 1
ATOM 817 C CA . ALA A 1 99 ? 3.843 6.656 9.963 1.00 94.81 99 ALA A CA 1
ATOM 818 C C . ALA A 1 99 ? 3.444 5.624 8.907 1.00 94.81 99 ALA A C 1
ATOM 820 O O . ALA A 1 99 ? 4.256 5.149 8.117 1.00 94.81 99 ALA A O 1
ATOM 821 N N . HIS A 1 100 ? 2.143 5.358 8.846 1.00 96.75 100 HIS A N 1
ATOM 822 C CA . HIS A 1 100 ? 1.511 4.521 7.833 1.00 96.75 100 HIS A CA 1
ATOM 823 C C . HIS A 1 100 ? 0.471 5.332 7.072 1.00 96.75 100 HIS A C 1
ATOM 825 O O . HIS A 1 100 ? -0.259 6.109 7.688 1.00 96.75 100 HIS A O 1
ATOM 831 N N . SER A 1 101 ? 0.356 5.118 5.764 1.00 97.50 101 SER A N 1
ATOM 832 C CA . SER A 1 101 ? -0.748 5.634 4.948 1.00 97.50 101 SER A CA 1
ATOM 833 C C . SER A 1 101 ? -1.283 4.546 4.021 1.00 97.50 101 SER A C 1
ATOM 835 O O . SER A 1 101 ? -0.503 3.876 3.343 1.00 97.50 101 SER A O 1
ATOM 837 N N . PHE A 1 102 ? -2.600 4.371 3.985 1.00 98.12 102 PHE A N 1
ATOM 838 C CA . PHE A 1 102 ? -3.279 3.399 3.135 1.00 98.12 102 PHE A CA 1
ATOM 839 C C . PHE A 1 102 ? -3.241 3.820 1.661 1.00 98.12 102 PHE A C 1
ATOM 841 O O . PHE A 1 102 ? -3.624 4.939 1.319 1.00 98.12 102 PHE A O 1
ATOM 848 N N . GLU A 1 103 ? -2.811 2.905 0.787 1.00 95.81 103 GLU A N 1
ATOM 849 C CA . GLU A 1 103 ? -2.856 3.111 -0.661 1.00 95.81 103 GLU A CA 1
ATOM 850 C C . GLU A 1 103 ? -4.044 2.407 -1.307 1.00 95.81 103 GLU A C 1
ATOM 852 O O . GLU A 1 103 ? -4.813 3.047 -2.017 1.00 95.81 103 GLU A O 1
ATOM 857 N N . TYR A 1 104 ? -4.197 1.095 -1.107 1.00 97.50 104 TYR A N 1
ATOM 858 C CA . TYR A 1 104 ? -5.223 0.319 -1.806 1.00 97.50 104 TYR A CA 1
ATOM 859 C C . TYR A 1 104 ? -5.542 -1.005 -1.119 1.00 97.50 104 TYR A C 1
ATOM 861 O O . TYR A 1 104 ? -4.704 -1.553 -0.404 1.00 97.50 104 TYR A O 1
ATOM 869 N N . TYR A 1 105 ? -6.743 -1.532 -1.366 1.00 97.56 105 TYR A N 1
ATOM 870 C CA . TYR A 1 105 ? -7.118 -2.895 -1.005 1.00 97.56 105 TYR A CA 1
ATOM 871 C C . TYR A 1 105 ? -7.317 -3.724 -2.276 1.00 97.56 105 TYR A C 1
ATOM 873 O O . TYR A 1 105 ? -8.185 -3.414 -3.091 1.00 97.56 105 TYR A O 1
ATOM 881 N N . PHE A 1 106 ? -6.495 -4.757 -2.423 1.00 95.56 106 PHE A N 1
ATOM 882 C CA . PHE A 1 106 ? -6.580 -5.768 -3.467 1.00 95.56 106 PHE A CA 1
ATOM 883 C C . PHE A 1 106 ? -7.565 -6.844 -3.020 1.00 95.56 106 PHE A C 1
ATOM 885 O O . PHE A 1 106 ? -7.167 -7.771 -2.315 1.00 95.56 106 PHE A O 1
ATOM 892 N N . ASP A 1 107 ? -8.844 -6.704 -3.364 1.00 94.50 107 ASP A N 1
ATOM 893 C CA . ASP A 1 107 ? -9.881 -7.639 -2.915 1.00 94.50 107 ASP A CA 1
ATOM 894 C C . ASP A 1 107 ? -9.713 -9.038 -3.518 1.00 94.50 107 ASP A C 1
ATOM 896 O O . ASP A 1 107 ? -9.792 -10.014 -2.776 1.00 94.50 107 ASP A O 1
ATOM 900 N N . ASP A 1 108 ? -9.358 -9.123 -4.801 1.00 93.19 108 ASP A N 1
ATOM 901 C CA . ASP A 1 108 ? -9.099 -10.373 -5.524 1.00 93.19 108 ASP A CA 1
ATOM 902 C C . ASP A 1 108 ? -8.012 -11.230 -4.856 1.00 93.19 108 ASP A C 1
ATOM 904 O O . ASP A 1 108 ? -8.054 -12.459 -4.910 1.00 93.19 108 ASP A O 1
ATOM 908 N N . PHE A 1 109 ? -7.052 -10.582 -4.190 1.00 94.06 109 PHE A N 1
ATOM 909 C CA . PHE A 1 109 ? -5.915 -11.241 -3.538 1.00 94.06 109 PHE A CA 1
ATOM 910 C C . PHE A 1 109 ? -6.011 -11.223 -2.008 1.00 94.06 109 PHE A C 1
ATOM 912 O O . PHE A 1 109 ? -5.297 -11.949 -1.324 1.00 94.06 109 PHE A O 1
ATOM 919 N N . GLY A 1 110 ? -6.910 -10.420 -1.439 1.00 95.62 110 GLY A N 1
ATOM 920 C CA . GLY A 1 110 ? -7.084 -10.296 0.001 1.00 95.62 110 GLY A CA 1
ATOM 921 C C . GLY A 1 110 ? -5.937 -9.568 0.704 1.00 95.62 110 GLY A C 1
ATOM 922 O O . GLY A 1 110 ? -5.576 -9.957 1.819 1.00 95.62 110 GLY A O 1
ATOM 923 N N . PHE A 1 111 ? -5.397 -8.496 0.117 1.00 97.31 111 PHE A N 1
ATOM 924 C CA . PHE A 1 111 ? -4.297 -7.730 0.716 1.00 97.31 111 PHE A CA 1
ATOM 925 C C . PHE A 1 111 ? -4.519 -6.222 0.758 1.00 97.31 111 PHE A C 1
ATOM 927 O O . PHE A 1 111 ? -4.972 -5.601 -0.201 1.00 97.31 111 PHE A O 1
ATOM 934 N N . TYR A 1 112 ? -4.093 -5.607 1.858 1.00 98.12 112 TYR A N 1
ATOM 935 C CA . TYR A 1 112 ? -3.941 -4.159 1.968 1.00 98.12 112 TYR A CA 1
ATOM 936 C C . TYR A 1 112 ? -2.525 -3.745 1.567 1.00 98.12 112 TYR A C 1
ATOM 938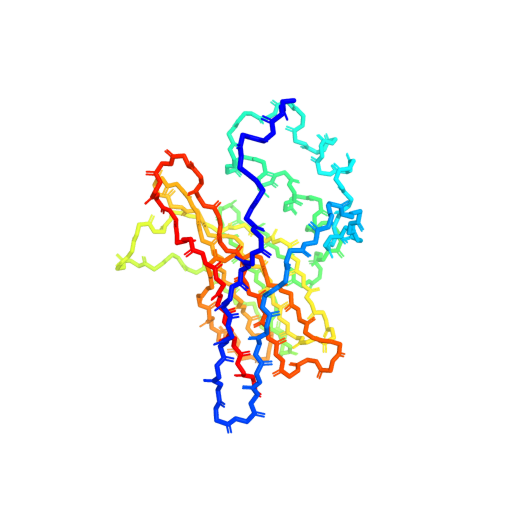 O O . TYR A 1 112 ? -1.559 -4.289 2.097 1.00 98.12 112 TYR A O 1
ATOM 946 N N . SER A 1 113 ? -2.400 -2.752 0.685 1.00 97.19 113 SER A N 1
ATOM 947 C CA . SER A 1 113 ? -1.141 -2.054 0.414 1.00 97.19 113 SER A CA 1
ATOM 948 C C . SER A 1 113 ? -1.055 -0.800 1.265 1.00 97.19 113 SER A C 1
ATOM 950 O O . SER A 1 113 ? -1.884 0.112 1.160 1.00 97.19 113 SER A O 1
ATOM 952 N N . ILE A 1 114 ? -0.037 -0.769 2.114 1.00 97.75 114 ILE A N 1
ATOM 953 C CA . ILE A 1 114 ? 0.228 0.300 3.065 1.00 97.75 114 ILE A CA 1
ATOM 954 C C . ILE A 1 114 ? 1.582 0.901 2.721 1.00 97.75 114 ILE A C 1
ATOM 956 O O . ILE A 1 114 ? 2.588 0.197 2.699 1.00 97.75 114 ILE A O 1
ATOM 960 N N . ARG A 1 115 ? 1.628 2.210 2.493 1.00 95.56 115 ARG A N 1
ATOM 961 C CA . ARG A 1 115 ? 2.893 2.938 2.418 1.00 95.56 115 ARG A CA 1
ATOM 962 C C . ARG A 1 115 ? 3.383 3.241 3.832 1.00 95.56 115 ARG A C 1
ATOM 964 O O . ARG A 1 115 ? 2.608 3.693 4.676 1.00 95.56 115 ARG A O 1
ATOM 971 N N . VAL A 1 116 ? 4.672 3.033 4.059 1.00 94.75 116 VAL A N 1
ATOM 972 C CA . VAL A 1 116 ? 5.359 3.256 5.333 1.00 94.75 116 VAL A CA 1
ATOM 973 C C . VAL A 1 116 ? 6.272 4.465 5.198 1.00 94.75 116 VAL A C 1
ATOM 975 O O . VAL A 1 116 ? 7.075 4.526 4.274 1.00 94.75 116 VAL A O 1
ATOM 978 N N . GLN A 1 117 ? 6.144 5.438 6.092 1.00 93.31 117 GLN A N 1
ATOM 979 C CA . GLN A 1 117 ? 6.995 6.620 6.136 1.00 93.31 117 GLN A CA 1
ATOM 980 C C . GLN A 1 117 ? 8.132 6.420 7.136 1.00 93.31 117 GLN A C 1
ATOM 982 O O . GLN A 1 117 ? 7.891 6.049 8.283 1.00 93.31 117 GLN A O 1
ATOM 987 N N . TRP A 1 118 ? 9.335 6.753 6.692 1.00 91.38 118 TRP A N 1
ATOM 988 C CA . TRP A 1 118 ? 10.577 6.765 7.460 1.00 91.38 118 TRP A CA 1
ATOM 989 C C . TRP A 1 118 ? 10.964 8.194 7.849 1.00 91.38 118 TRP A C 1
ATOM 991 O O . TRP A 1 118 ? 10.267 9.146 7.479 1.00 91.38 118 TRP A O 1
ATOM 1001 N N . GLY A 1 119 ? 12.030 8.379 8.622 1.00 85.56 119 GLY A N 1
ATOM 1002 C CA . GLY A 1 119 ? 12.617 9.700 8.861 1.00 85.56 119 GLY A CA 1
ATOM 1003 C C . GLY A 1 119 ? 13.030 10.350 7.540 1.00 85.56 119 GLY A C 1
ATOM 1004 O O . GLY A 1 119 ? 12.669 11.496 7.268 1.00 85.56 119 GLY A O 1
ATOM 1005 N N . GLU A 1 120 ? 13.668 9.560 6.676 1.00 80.75 120 GLU A N 1
ATOM 1006 C CA . GLU A 1 120 ? 13.967 9.893 5.287 1.00 80.75 120 GLU A CA 1
ATOM 1007 C C . GLU A 1 120 ? 13.601 8.709 4.376 1.00 80.75 120 GLU A C 1
ATOM 1009 O O . GLU A 1 120 ? 13.924 7.563 4.666 1.00 80.75 120 GLU A O 1
ATOM 1014 N N . GLY A 1 121 ? 12.875 8.967 3.284 1.00 86.19 121 GLY A N 1
ATOM 1015 C CA . GLY A 1 121 ? 12.410 7.916 2.368 1.00 86.19 121 GLY A CA 1
ATOM 1016 C C . GLY A 1 121 ? 11.091 7.246 2.772 1.00 86.19 121 GLY A C 1
ATOM 1017 O O . GLY A 1 121 ? 10.283 7.806 3.525 1.00 86.19 121 GLY A O 1
ATOM 1018 N N . ASN A 1 122 ? 10.816 6.077 2.183 1.00 90.25 122 ASN A N 1
ATOM 1019 C CA . ASN A 1 122 ? 9.629 5.276 2.476 1.00 90.25 122 ASN A CA 1
ATOM 1020 C C . ASN A 1 122 ? 9.758 3.818 2.036 1.00 90.25 122 ASN A C 1
ATOM 1022 O O . ASN A 1 122 ? 10.415 3.508 1.049 1.00 90.25 122 ASN A O 1
ATOM 1026 N N . GLY A 1 123 ? 8.953 2.964 2.660 1.00 90.88 123 GLY A N 1
ATOM 1027 C CA . GLY A 1 123 ? 8.747 1.577 2.258 1.00 90.88 123 GLY A CA 1
ATOM 1028 C C . GLY A 1 123 ? 7.275 1.253 2.027 1.00 90.88 123 GLY A C 1
ATOM 1029 O O . GLY A 1 123 ? 6.412 2.139 1.991 1.00 90.88 123 GLY A O 1
ATOM 1030 N N . TYR A 1 124 ? 6.988 -0.037 1.887 1.00 94.00 124 TYR A N 1
ATOM 1031 C CA . TYR A 1 124 ? 5.636 -0.553 1.727 1.00 94.00 124 TYR A CA 1
ATOM 1032 C C . TYR A 1 124 ? 5.439 -1.832 2.545 1.00 94.00 124 TYR A C 1
ATOM 1034 O O . TYR A 1 124 ? 6.371 -2.589 2.811 1.00 94.00 124 TYR A O 1
ATOM 1042 N N . LYS A 1 125 ? 4.192 -2.079 2.932 1.00 95.50 125 LYS A N 1
ATOM 1043 C CA . LYS A 1 125 ? 3.731 -3.291 3.605 1.00 95.50 125 LYS A CA 1
ATOM 1044 C C . LYS A 1 125 ? 2.543 -3.854 2.843 1.00 95.50 125 LYS A C 1
ATOM 1046 O O . LYS A 1 125 ? 1.623 -3.114 2.491 1.00 95.50 125 LYS A O 1
ATOM 1051 N N . LEU A 1 126 ? 2.550 -5.166 2.648 1.00 96.69 126 LEU A N 1
ATOM 1052 C CA . LEU A 1 126 ? 1.351 -5.938 2.361 1.00 96.69 126 LEU A CA 1
ATOM 1053 C C . LEU A 1 126 ? 0.806 -6.493 3.667 1.00 96.69 126 LEU A C 1
ATOM 1055 O O . LEU A 1 126 ? 1.551 -7.092 4.439 1.00 96.69 126 LEU A O 1
ATOM 1059 N N . VAL A 1 127 ? -0.487 -6.299 3.911 1.00 97.81 127 VAL A N 1
ATOM 1060 C CA . VAL A 1 127 ? -1.164 -6.871 5.077 1.00 97.81 127 VAL A CA 1
ATOM 1061 C C . VAL A 1 127 ? -2.232 -7.838 4.608 1.00 97.81 127 VAL A C 1
ATOM 1063 O O . VAL A 1 127 ? -3.160 -7.442 3.899 1.00 97.81 127 VAL A O 1
ATOM 1066 N N . ASN A 1 128 ? -2.096 -9.103 4.991 1.00 97.19 128 ASN A N 1
ATOM 1067 C CA . ASN A 1 128 ? -3.061 -10.141 4.660 1.00 97.19 128 ASN A CA 1
ATOM 1068 C C . ASN A 1 128 ? -4.387 -9.860 5.381 1.00 97.19 128 ASN A C 1
ATOM 1070 O O . ASN A 1 128 ? -4.429 -9.778 6.607 1.00 97.19 128 ASN A O 1
ATOM 1074 N N . SER A 1 129 ? -5.479 -9.725 4.633 1.00 98.00 129 SER A N 1
ATOM 1075 C CA . SER A 1 129 ? -6.787 -9.370 5.201 1.00 98.00 129 SER A CA 1
ATOM 1076 C C . SER A 1 129 ? -7.422 -10.470 6.051 1.00 98.00 129 SER A C 1
ATOM 1078 O O . SER A 1 129 ? -8.245 -10.158 6.906 1.00 98.00 129 SER A O 1
ATOM 1080 N N . LYS A 1 130 ? -7.006 -11.732 5.898 1.00 97.44 130 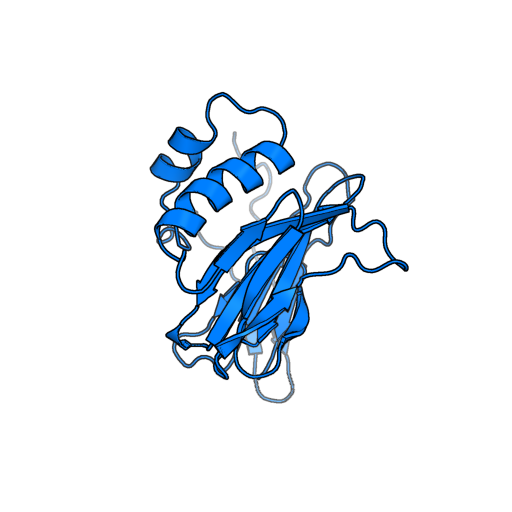LYS A N 1
ATOM 1081 C CA . LYS A 1 130 ? -7.511 -12.849 6.708 1.00 97.44 130 LYS A CA 1
ATOM 1082 C C . LYS A 1 130 ? -6.812 -12.949 8.057 1.00 97.44 130 LYS A C 1
ATOM 1084 O O . LYS A 1 130 ? -7.453 -13.284 9.044 1.00 97.44 130 LYS A O 1
ATOM 1089 N N . THR A 1 131 ? -5.501 -12.706 8.097 1.00 97.19 131 THR A N 1
ATOM 1090 C CA . THR A 1 131 ? -4.673 -12.996 9.283 1.00 97.19 131 THR A CA 1
ATOM 1091 C C . THR A 1 131 ? -4.070 -11.763 9.946 1.00 97.19 131 THR A C 1
ATOM 1093 O O . THR A 1 131 ? -3.574 -11.862 11.064 1.00 97.19 131 THR A O 1
ATOM 1096 N N . GLY A 1 132 ? -4.049 -10.617 9.264 1.00 97.12 132 GLY A N 1
ATOM 1097 C CA . GLY A 1 132 ? -3.285 -9.443 9.688 1.00 97.12 132 GLY A CA 1
ATOM 1098 C C . GLY A 1 132 ? -1.769 -9.605 9.533 1.00 97.12 132 GLY A C 1
ATOM 1099 O O . GLY A 1 132 ? -1.023 -8.722 9.950 1.00 97.12 132 GLY A O 1
ATOM 1100 N N . ALA A 1 133 ? -1.291 -10.707 8.940 1.00 96.81 133 ALA A N 1
ATOM 1101 C CA . ALA A 1 133 ? 0.135 -10.923 8.722 1.00 96.8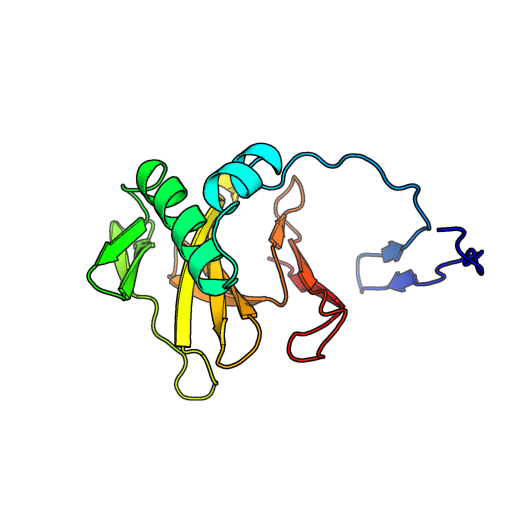1 133 ALA A CA 1
ATOM 1102 C C . ALA A 1 133 ? 0.714 -9.834 7.810 1.00 96.81 133 ALA A C 1
ATOM 1104 O O . ALA A 1 133 ? 0.153 -9.531 6.755 1.00 96.81 133 ALA A O 1
ATOM 1105 N N . ILE A 1 134 ? 1.843 -9.262 8.226 1.00 96.00 134 ILE A N 1
ATOM 1106 C CA . ILE A 1 134 ? 2.518 -8.166 7.532 1.00 96.00 134 ILE A CA 1
ATOM 1107 C C . ILE A 1 134 ? 3.720 -8.719 6.771 1.00 96.00 134 ILE A C 1
ATOM 1109 O O . ILE A 1 134 ? 4.547 -9.436 7.330 1.00 96.00 134 ILE A O 1
ATOM 1113 N N . THR A 1 135 ? 3.844 -8.348 5.502 1.00 93.50 135 THR A N 1
ATOM 1114 C CA . THR A 1 135 ? 5.035 -8.579 4.683 1.00 93.50 135 THR A CA 1
ATOM 1115 C C . THR A 1 135 ? 5.598 -7.241 4.228 1.00 93.50 135 THR A C 1
ATOM 1117 O O . THR A 1 135 ? 4.938 -6.497 3.501 1.00 93.50 135 THR A O 1
ATOM 1120 N N . ASN A 1 136 ? 6.817 -6.925 4.665 1.00 91.69 136 ASN A N 1
ATOM 1121 C CA . ASN A 1 136 ? 7.533 -5.734 4.212 1.00 91.69 136 ASN A CA 1
ATOM 1122 C C . ASN A 1 136 ? 7.981 -5.932 2.761 1.00 91.69 136 ASN A C 1
ATOM 1124 O O . ASN A 1 136 ? 8.552 -6.971 2.422 1.00 91.69 136 ASN A O 1
ATOM 1128 N N . ILE A 1 137 ? 7.727 -4.938 1.915 1.00 90.94 137 ILE A N 1
ATOM 1129 C CA . ILE A 1 137 ? 8.096 -4.948 0.501 1.00 90.94 137 ILE A CA 1
ATOM 1130 C C . ILE A 1 137 ? 8.739 -3.616 0.107 1.00 90.94 137 ILE A C 1
ATOM 1132 O O . ILE A 1 137 ? 8.474 -2.564 0.686 1.00 90.94 137 ILE A O 1
ATOM 1136 N N . ILE A 1 138 ? 9.589 -3.663 -0.914 1.00 86.00 138 ILE A N 1
ATOM 1137 C CA . ILE A 1 138 ? 10.450 -2.535 -1.307 1.00 86.00 138 ILE A CA 1
ATOM 1138 C C . ILE A 1 138 ? 9.745 -1.483 -2.179 1.00 86.00 138 ILE A C 1
ATOM 1140 O O . ILE A 1 138 ? 10.355 -0.509 -2.604 1.00 86.00 138 ILE A O 1
ATOM 1144 N N . GLY A 1 139 ? 8.467 -1.683 -2.502 1.00 88.75 139 GLY A N 1
ATOM 1145 C CA . GLY A 1 139 ? 7.775 -0.881 -3.503 1.00 88.75 139 GLY A CA 1
ATOM 1146 C C . GLY A 1 139 ? 6.299 -1.216 -3.636 1.00 88.75 139 GLY A C 1
ATOM 1147 O O . GLY A 1 139 ? 5.776 -2.064 -2.916 1.00 88.75 139 GLY A O 1
ATOM 1148 N N . ARG A 1 140 ? 5.631 -0.581 -4.601 1.00 89.69 140 ARG A N 1
ATOM 1149 C CA . ARG A 1 140 ? 4.230 -0.890 -4.914 1.00 89.69 140 ARG A CA 1
ATOM 1150 C C . ARG A 1 140 ? 4.102 -2.311 -5.487 1.00 89.69 140 ARG A C 1
ATOM 1152 O O . ARG A 1 140 ? 4.844 -2.627 -6.420 1.00 89.69 140 ARG A O 1
ATOM 1159 N N . PRO A 1 141 ? 3.192 -3.147 -4.958 1.00 90.56 141 PRO A N 1
ATOM 1160 C CA . PRO A 1 141 ? 3.041 -4.539 -5.380 1.00 90.56 141 PRO A CA 1
ATOM 1161 C C . PRO A 1 141 ? 2.203 -4.704 -6.656 1.00 90.56 141 PRO A C 1
ATOM 1163 O O . PRO A 1 141 ? 1.063 -4.276 -6.726 1.00 90.56 141 PRO A O 1
ATOM 1166 N N . PHE A 1 142 ? 2.717 -5.426 -7.644 1.00 88.62 142 PHE A N 1
ATOM 1167 C CA . PHE A 1 142 ? 1.966 -5.866 -8.819 1.00 88.62 142 PHE A CA 1
ATOM 1168 C C . PHE A 1 142 ? 1.741 -7.372 -8.739 1.00 88.62 142 PHE A C 1
ATOM 1170 O O . PHE A 1 142 ? 2.701 -8.145 -8.739 1.00 88.62 142 PHE A O 1
ATOM 1177 N N . PHE A 1 143 ? 0.476 -7.776 -8.670 1.00 88.25 143 PHE A N 1
ATOM 1178 C CA . PHE A 1 143 ? 0.071 -9.178 -8.630 1.00 88.25 143 PHE A CA 1
ATOM 1179 C C . PHE A 1 143 ? 0.006 -9.751 -10.049 1.00 88.25 143 PHE A C 1
ATOM 1181 O O . PHE A 1 143 ? -0.422 -9.074 -10.988 1.00 88.25 143 PHE A O 1
ATOM 1188 N N . SER A 1 144 ? 0.425 -11.005 -10.220 1.00 85.75 144 SER A N 1
ATOM 1189 C CA . SER A 1 144 ? 0.135 -11.754 -11.439 1.00 85.75 144 SER A CA 1
ATOM 1190 C C . SER A 1 144 ? -1.379 -11.966 -11.575 1.00 85.75 144 SER A C 1
ATOM 1192 O O . SER A 1 144 ? -2.076 -12.032 -10.563 1.00 85.75 144 SER A O 1
ATOM 1194 N N . PRO A 1 145 ? -1.915 -12.126 -12.800 1.00 84.88 145 PRO A N 1
ATOM 1195 C CA . PRO A 1 145 ? -3.352 -12.339 -12.997 1.00 84.88 145 PRO A CA 1
ATOM 1196 C C . PRO A 1 145 ? -3.928 -13.546 -12.241 1.00 84.88 145 PRO A C 1
ATOM 1198 O O . PRO A 1 145 ? -5.112 -13.568 -11.934 1.00 84.88 145 PRO A O 1
ATOM 1201 N N . ASP A 1 146 ? -3.097 -14.551 -11.954 1.00 85.00 146 ASP A N 1
ATOM 1202 C CA . ASP A 1 146 ? -3.458 -15.750 -11.191 1.00 85.00 146 ASP A CA 1
ATOM 1203 C C . ASP A 1 146 ? -3.161 -15.642 -9.682 1.00 85.00 146 ASP A C 1
ATOM 1205 O O . ASP A 1 146 ? -3.366 -16.607 -8.953 1.00 85.00 146 ASP A O 1
ATOM 1209 N N . GLY A 1 147 ? -2.637 -14.505 -9.213 1.00 84.12 147 GLY A N 1
ATOM 1210 C CA . GLY A 1 147 ? -2.280 -14.264 -7.813 1.00 84.12 147 GLY A CA 1
ATOM 1211 C C . GLY A 1 147 ? -1.066 -15.044 -7.297 1.00 84.12 147 GLY A C 1
ATOM 1212 O O . GLY A 1 147 ? -0.681 -14.868 -6.150 1.00 84.12 147 GLY A O 1
ATOM 1213 N N . THR A 1 148 ? -0.416 -15.880 -8.114 1.00 82.44 148 THR A N 1
ATOM 1214 C CA . THR A 1 148 ? 0.674 -16.770 -7.658 1.00 82.44 148 THR A CA 1
ATOM 1215 C C . THR A 1 148 ? 2.031 -16.082 -7.511 1.00 82.44 148 THR A C 1
ATOM 1217 O O . THR A 1 148 ? 3.040 -16.709 -7.166 1.00 82.44 148 THR A O 1
ATOM 1220 N N . SER A 1 149 ? 2.140 -14.816 -7.902 1.00 81.62 149 SER A N 1
ATOM 1221 C CA . SER A 1 149 ? 3.391 -14.071 -7.863 1.00 81.62 149 SER A CA 1
ATOM 1222 C C . SER A 1 149 ? 3.131 -12.585 -7.686 1.00 81.62 149 SER A C 1
ATOM 1224 O O . SER A 1 149 ? 2.253 -12.014 -8.326 1.00 81.62 149 SER A O 1
ATOM 1226 N N . ILE A 1 150 ? 3.970 -11.948 -6.875 1.00 87.00 150 ILE A N 1
ATOM 1227 C CA . ILE A 1 150 ? 3.965 -10.498 -6.685 1.00 87.00 150 ILE A CA 1
ATOM 1228 C C . ILE A 1 150 ? 5.328 -9.960 -7.089 1.00 87.00 150 ILE A C 1
ATOM 1230 O O . ILE A 1 150 ? 6.354 -10.556 -6.754 1.00 87.00 150 ILE A O 1
ATOM 1234 N N . ILE A 1 151 ? 5.342 -8.833 -7.795 1.00 86.50 151 ILE A N 1
ATOM 1235 C CA . ILE A 1 151 ? 6.544 -8.038 -8.042 1.00 86.50 151 ILE A CA 1
ATOM 1236 C C . ILE A 1 151 ? 6.356 -6.675 -7.386 1.00 86.50 151 ILE A C 1
ATOM 1238 O O . ILE A 1 151 ? 5.439 -5.944 -7.742 1.00 86.50 151 ILE A O 1
ATOM 1242 N N . ALA A 1 152 ? 7.238 -6.312 -6.461 1.00 86.56 152 ALA A N 1
ATOM 1243 C CA . ALA A 1 152 ? 7.303 -4.960 -5.914 1.00 86.56 152 ALA A CA 1
ATOM 1244 C C . ALA A 1 152 ? 8.556 -4.256 -6.429 1.00 86.56 152 ALA A C 1
ATOM 1246 O O . ALA A 1 152 ? 9.643 -4.818 -6.322 1.00 86.56 152 ALA A O 1
ATOM 1247 N N . LEU A 1 153 ? 8.405 -3.053 -6.986 1.00 80.50 153 LEU A N 1
ATOM 1248 C CA . LEU A 1 153 ? 9.506 -2.281 -7.570 1.00 80.50 153 LEU A CA 1
ATOM 1249 C C . LEU A 1 153 ? 9.868 -1.096 -6.679 1.00 80.50 153 LEU A C 1
ATOM 1251 O O . LEU A 1 153 ? 9.043 -0.201 -6.481 1.00 80.50 153 LEU A O 1
ATOM 1255 N N . GLY A 1 154 ? 11.098 -1.096 -6.174 1.00 77.81 154 GLY A N 1
ATOM 1256 C CA . GLY A 1 154 ? 11.697 0.023 -5.455 1.00 77.81 154 GLY A CA 1
ATOM 1257 C C . GLY A 1 154 ? 12.648 0.780 -6.374 1.00 77.81 154 GLY A C 1
ATOM 1258 O O . GLY A 1 154 ? 13.454 0.162 -7.077 1.00 77.81 154 GLY A O 1
ATOM 1259 N N . ASN A 1 155 ? 12.517 2.105 -6.419 1.00 67.31 155 ASN A N 1
ATOM 1260 C CA . ASN A 1 155 ? 13.438 2.959 -7.156 1.00 67.31 155 ASN A CA 1
ATOM 1261 C C . ASN A 1 155 ? 13.711 4.260 -6.387 1.00 67.31 155 ASN A C 1
ATOM 1263 O O . ASN A 1 155 ? 12.856 5.143 -6.333 1.00 67.31 155 ASN A O 1
ATOM 1267 N N . ASP A 1 156 ? 14.905 4.358 -5.819 1.00 65.94 156 ASP A N 1
ATOM 1268 C CA . ASP A 1 156 ? 15.523 5.555 -5.267 1.00 65.94 156 ASP A CA 1
ATOM 1269 C C . ASP A 1 156 ? 16.695 5.964 -6.169 1.00 65.94 156 ASP A C 1
ATOM 1271 O O . ASP A 1 156 ? 17.786 5.388 -6.129 1.00 65.94 156 ASP A O 1
ATOM 1275 N N . ILE A 1 157 ? 16.437 6.950 -7.026 1.00 55.41 157 ILE A N 1
ATOM 1276 C CA . ILE A 1 157 ? 17.385 7.434 -8.037 1.00 55.41 157 ILE A CA 1
ATOM 1277 C C . ILE A 1 157 ? 18.314 8.543 -7.534 1.00 55.41 157 ILE A C 1
ATOM 1279 O O . ILE A 1 157 ? 19.169 8.984 -8.302 1.00 55.41 157 ILE A O 1
ATOM 1283 N N . GLU A 1 158 ? 18.129 9.040 -6.310 1.00 59.00 158 GLU A N 1
ATOM 1284 C CA . GLU A 1 158 ? 18.682 10.343 -5.920 1.00 59.00 158 GLU A CA 1
ATOM 1285 C C . GLU A 1 158 ? 19.465 10.300 -4.607 1.00 59.00 158 GLU A C 1
ATOM 1287 O O . GLU A 1 158 ? 20.536 10.899 -4.529 1.00 59.00 158 GLU A O 1
ATOM 1292 N N . ALA A 1 159 ? 18.974 9.575 -3.600 1.00 57.19 159 ALA A N 1
ATOM 1293 C CA . ALA A 1 159 ? 19.435 9.755 -2.227 1.00 57.19 159 ALA A CA 1
ATOM 1294 C C . ALA A 1 159 ? 19.881 8.447 -1.539 1.00 57.19 159 ALA A C 1
ATOM 1296 O O . ALA A 1 159 ? 20.729 8.482 -0.650 1.00 57.19 159 ALA A O 1
ATOM 1297 N N . GLY A 1 160 ? 19.403 7.290 -2.010 1.00 61.97 160 GLY A N 1
ATOM 1298 C CA . GLY A 1 160 ? 19.837 5.968 -1.537 1.00 61.97 160 GLY A CA 1
ATOM 1299 C C . GLY A 1 160 ? 19.264 5.555 -0.177 1.00 61.97 160 GLY A C 1
ATOM 1300 O O . GLY A 1 160 ? 19.832 4.693 0.490 1.00 61.97 160 GLY A O 1
ATOM 1301 N N . TYR A 1 161 ? 18.149 6.157 0.230 1.00 61.62 161 TYR A N 1
ATOM 1302 C CA . TYR A 1 161 ? 17.428 5.866 1.469 1.00 61.62 161 TYR A CA 1
ATOM 1303 C C . TYR A 1 161 ? 16.359 4.787 1.308 1.00 61.62 161 TYR A C 1
ATOM 1305 O O . TYR A 1 161 ? 15.714 4.410 2.282 1.00 61.62 161 TYR A O 1
ATOM 1313 N N . SER A 1 162 ? 16.111 4.300 0.093 1.00 63.59 162 SER A N 1
ATOM 1314 C CA . SER A 1 162 ? 15.202 3.178 -0.157 1.00 63.59 162 SER A CA 1
ATOM 1315 C C . SER A 1 162 ? 15.831 2.130 -1.070 1.00 63.59 162 SER A C 1
ATOM 1317 O O . SER A 1 162 ? 16.670 2.436 -1.920 1.00 63.59 162 SER A O 1
ATOM 1319 N N . ASP A 1 163 ? 15.418 0.875 -0.889 1.00 65.12 163 ASP A N 1
ATOM 1320 C CA . ASP A 1 163 ? 15.945 -0.243 -1.665 1.00 65.12 163 ASP A CA 1
ATOM 1321 C C . ASP A 1 163 ? 15.615 -0.090 -3.155 1.00 65.12 163 ASP A C 1
ATOM 1323 O O . ASP A 1 163 ? 14.459 0.053 -3.560 1.00 65.12 163 ASP A O 1
ATOM 1327 N N . ASN A 1 164 ? 16.652 -0.179 -3.984 1.00 60.72 164 ASN A N 1
ATOM 1328 C CA . ASN A 1 164 ? 16.535 -0.273 -5.431 1.00 60.72 164 ASN A CA 1
ATOM 1329 C C . ASN A 1 164 ? 16.431 -1.740 -5.852 1.00 60.72 164 ASN A C 1
ATOM 1331 O O . ASN A 1 164 ? 17.327 -2.534 -5.563 1.00 60.72 164 ASN A O 1
ATOM 1335 N N . GLY A 1 165 ? 15.386 -2.108 -6.592 1.00 62.81 165 GLY A N 1
ATOM 1336 C CA . GLY A 1 165 ? 15.274 -3.456 -7.146 1.00 62.81 165 GLY A CA 1
ATOM 1337 C C . GLY A 1 165 ? 13.845 -3.931 -7.355 1.00 62.81 165 GLY A C 1
ATOM 1338 O O . GLY A 1 165 ? 12.895 -3.150 -7.366 1.00 62.81 165 GLY A O 1
ATOM 1339 N N . PHE A 1 166 ? 13.700 -5.244 -7.528 1.00 64.94 166 PHE A N 1
ATOM 1340 C CA . PHE A 1 166 ? 12.408 -5.917 -7.511 1.00 64.94 166 PHE A CA 1
ATOM 1341 C C . PHE A 1 166 ? 12.410 -7.007 -6.436 1.00 64.94 166 PHE A C 1
ATOM 1343 O O . PHE A 1 166 ? 13.342 -7.805 -6.348 1.00 64.94 166 PHE A O 1
ATOM 1350 N N . LEU A 1 167 ? 11.352 -7.060 -5.634 1.00 69.38 167 LEU A N 1
ATOM 1351 C CA . LEU A 1 167 ? 11.096 -8.157 -4.709 1.00 69.38 167 LEU A CA 1
ATOM 1352 C C . LEU A 1 167 ? 10.055 -9.074 -5.335 1.00 69.38 167 LEU A C 1
ATOM 1354 O O . LEU A 1 167 ? 8.983 -8.613 -5.729 1.00 69.38 167 LEU A O 1
ATOM 1358 N N . LYS A 1 168 ? 10.378 -10.367 -5.409 1.00 65.06 168 LYS A N 1
ATOM 1359 C CA . LYS A 1 168 ? 9.429 -11.402 -5.801 1.00 65.06 168 LYS A CA 1
ATOM 1360 C C . LYS A 1 168 ? 8.958 -12.161 -4.573 1.00 65.06 168 LYS A C 1
ATOM 1362 O O . LYS A 1 168 ? 9.779 -12.753 -3.876 1.00 65.06 168 LYS A O 1
ATOM 1367 N N . LEU A 1 169 ? 7.648 -12.194 -4.372 1.00 63.38 169 LEU A N 1
ATOM 1368 C CA . LEU A 1 169 ? 7.013 -13.057 -3.384 1.00 63.38 169 LEU A CA 1
ATOM 1369 C C . LEU A 1 169 ? 6.265 -14.178 -4.106 1.00 63.38 169 LEU A C 1
ATOM 1371 O O . LEU A 1 169 ? 5.680 -13.961 -5.171 1.00 63.38 169 LEU A O 1
ATOM 1375 N N . PHE A 1 170 ? 6.347 -15.374 -3.535 1.00 60.31 170 PHE A N 1
ATOM 1376 C CA . PHE A 1 170 ? 5.519 -16.516 -3.894 1.00 60.31 170 PHE A CA 1
ATOM 1377 C C . PHE A 1 170 ? 4.556 -16.731 -2.734 1.00 60.31 170 PHE A C 1
ATOM 1379 O O . PHE A 1 170 ? 5.008 -16.772 -1.587 1.00 60.31 170 PHE A O 1
ATOM 1386 N N . GLU A 1 171 ? 3.271 -16.829 -3.046 1.00 52.97 171 GLU A N 1
ATOM 1387 C CA . GLU A 1 171 ? 2.234 -17.223 -2.090 1.00 52.97 171 GLU A CA 1
ATOM 1388 C C . GLU A 1 171 ? 1.926 -18.714 -2.204 1.00 52.97 171 GLU A C 1
ATOM 1390 O O . GLU A 1 171 ? 1.955 -19.238 -3.345 1.00 52.97 171 GLU A O 1
#

Sequence (171 aa):
MKRLVEPASIDTILRFKDKTIQLKPSKSSDFDPYHLSNELINFLTQDINNVYRKSLAIEGYQLKKFGTRVKRENNELFIKLDDGNWFQLQNNPDSDENAHSFEYYFDDFGFYSIRVQWGEGNGYKLVNSKTGAITNIIGRPFFSPDGTSIIALGNDIEAGYSDNGFLKLFE